Protein AF-A0A2S8SNR6-F1 (afdb_monomer_lite)

Foldseek 3Di:
DVVVVVVVCVPPDDQKKWKWKAAPPDNVPTDIDIGDDDPCQVPPVDQHPVHDDPQWAKDPPVVQVVCCVVPPPFQKIWTAGHDPGRIIMIIGPPNDDPDD

Sequence (100 aa):
MFHNITHQLESYSKPYQMWICLDLEDAGQDAVFFYTPNPQSDLPSHSPFPLQLPDVNWGFSEMEKFLHAWLSPMPLRAGIGKGKDRRIYIHSTAYRHPLK

Secondary structure (DSSP, 8-state):
-HHHHHHHGGGSPSP-EEEEEEESS-GGG-EEEEE---TTTTSTTS--SS---TTEEE--HHHHHHHHHHHTTS-EEEEEE-TT--EEEEEEGGG-----

Organism: NCBI:txid1960156

pLDDT: mean 81.94, std 11.83, range [31.86, 94.81]

Radius of gyration: 14.05 Å; chains: 1; bounding box: 31×31×36 Å

Structure (mmCIF, N/CA/C/O backbone):
data_AF-A0A2S8SNR6-F1
#
_entry.id   AF-A0A2S8SNR6-F1
#
loop_
_atom_site.group_PDB
_atom_site.id
_atom_site.type_symbol
_atom_site.label_atom_id
_atom_site.label_alt_id
_atom_site.label_comp_id
_atom_site.label_asym_id
_atom_site.label_entity_id
_atom_site.label_seq_id
_atom_site.pdbx_PDB_ins_code
_atom_site.Cartn_x
_atom_site.Cartn_y
_atom_site.Cartn_z
_atom_site.occupancy
_atom_site.B_iso_or_equiv
_atom_site.auth_seq_id
_atom_site.auth_comp_id
_atom_site.auth_asym_id
_atom_site.auth_atom_id
_atom_site.pdbx_PDB_model_num
ATOM 1 N N . MET A 1 1 ? -6.736 -13.930 -2.055 1.00 61.88 1 MET A N 1
ATOM 2 C CA . MET A 1 1 ? -5.964 -13.582 -0.838 1.00 61.88 1 MET A CA 1
ATOM 3 C C . MET A 1 1 ? -6.391 -12.234 -0.264 1.00 61.88 1 MET A C 1
ATOM 5 O O . MET A 1 1 ? -6.889 -12.223 0.851 1.00 61.88 1 MET A O 1
ATOM 9 N N . PHE A 1 2 ? -6.291 -11.131 -1.019 1.00 68.69 2 PHE A N 1
ATOM 10 C CA . PHE A 1 2 ? -6.642 -9.783 -0.536 1.00 68.69 2 PHE A CA 1
ATOM 11 C C . PHE A 1 2 ? -8.070 -9.665 0.032 1.00 68.69 2 PHE A C 1
ATOM 13 O O . PHE A 1 2 ? -8.241 -9.199 1.150 1.00 68.69 2 PHE A O 1
ATOM 20 N N . HIS A 1 3 ? -9.073 -10.197 -0.674 1.00 68.50 3 HIS A N 1
ATOM 21 C CA . HIS A 1 3 ? -10.476 -10.187 -0.232 1.00 68.50 3 HIS A CA 1
ATOM 22 C C . HIS A 1 3 ? -10.716 -10.874 1.133 1.00 68.50 3 HIS A C 1
ATOM 24 O O . HIS A 1 3 ? -11.506 -10.411 1.953 1.00 68.50 3 HIS A O 1
ATOM 30 N N . ASN A 1 4 ? -9.990 -11.957 1.424 1.00 76.50 4 ASN A N 1
ATOM 31 C CA . ASN A 1 4 ? -10.131 -12.655 2.705 1.00 76.50 4 ASN A CA 1
ATOM 32 C C . ASN A 1 4 ? -9.493 -11.851 3.842 1.00 76.50 4 ASN A C 1
ATOM 34 O O . ASN A 1 4 ? -10.058 -11.778 4.930 1.00 76.50 4 ASN A O 1
ATOM 38 N N . ILE A 1 5 ? -8.344 -11.216 3.577 1.00 76.88 5 ILE A N 1
ATOM 39 C CA . ILE A 1 5 ? -7.684 -10.320 4.535 1.00 76.88 5 ILE A CA 1
ATOM 40 C C . ILE A 1 5 ? -8.611 -9.145 4.852 1.00 76.88 5 ILE A C 1
ATOM 42 O O . ILE A 1 5 ? -8.802 -8.818 6.017 1.00 76.88 5 ILE A O 1
ATOM 46 N N . THR A 1 6 ? -9.255 -8.552 3.844 1.00 73.06 6 THR A N 1
ATOM 47 C CA . THR A 1 6 ? -10.173 -7.432 4.075 1.00 73.06 6 THR A CA 1
ATOM 48 C C . THR A 1 6 ? -11.361 -7.820 4.950 1.00 73.06 6 THR A C 1
ATOM 50 O O . THR A 1 6 ? -11.695 -7.055 5.845 1.00 73.06 6 THR A O 1
ATOM 53 N N . HIS A 1 7 ? -11.935 -9.017 4.775 1.00 76.44 7 HIS A N 1
ATOM 54 C CA . HIS A 1 7 ? -13.003 -9.514 5.653 1.00 76.44 7 HIS A CA 1
ATOM 55 C C . HIS A 1 7 ? -12.529 -9.776 7.085 1.00 76.44 7 HIS A C 1
ATOM 57 O O . HIS A 1 7 ? -13.210 -9.421 8.041 1.00 76.44 7 HIS A O 1
ATOM 63 N N . GLN A 1 8 ? -11.338 -10.350 7.266 1.00 79.12 8 GLN A N 1
ATOM 64 C CA . GLN A 1 8 ? -10.776 -10.551 8.608 1.00 79.12 8 GLN A CA 1
ATOM 65 C C . GLN A 1 8 ? -10.574 -9.217 9.341 1.00 79.12 8 GLN A C 1
ATOM 67 O O . GLN A 1 8 ? -10.857 -9.101 10.536 1.00 79.12 8 GLN A O 1
ATOM 72 N N . LEU A 1 9 ? -10.160 -8.185 8.607 1.00 76.25 9 LEU A N 1
ATOM 73 C CA . LEU A 1 9 ? -9.935 -6.843 9.134 1.00 76.25 9 LEU A CA 1
ATOM 74 C C . LEU A 1 9 ? -11.225 -6.065 9.436 1.00 76.25 9 LEU A C 1
ATOM 76 O O . LEU A 1 9 ? -11.159 -5.033 10.103 1.00 76.25 9 LEU A O 1
ATOM 80 N N . GLU A 1 10 ? -12.406 -6.538 9.028 1.00 75.56 10 GLU A N 1
ATOM 81 C CA . GLU A 1 10 ? -13.682 -5.936 9.451 1.00 75.56 10 GLU A CA 1
ATOM 82 C C . GLU A 1 10 ? -13.895 -6.054 10.965 1.00 75.56 10 GLU A C 1
ATOM 84 O O . GLU A 1 10 ? -14.543 -5.196 11.560 1.00 75.56 10 GLU A O 1
ATOM 89 N N . SER A 1 11 ? -13.300 -7.073 11.596 1.00 80.56 11 SER A N 1
ATOM 90 C CA . SER A 1 11 ? -13.343 -7.266 13.050 1.00 80.56 11 SER A CA 1
ATOM 91 C C . SER A 1 11 ? -12.320 -6.425 13.826 1.00 80.56 11 SER A C 1
ATOM 93 O O . SER A 1 11 ? -12.402 -6.342 15.051 1.00 80.56 11 SER A O 1
ATOM 95 N N . TYR A 1 12 ? -11.369 -5.782 13.139 1.00 78.12 12 TYR A N 1
ATOM 96 C CA . TYR A 1 12 ? -10.353 -4.945 13.775 1.00 78.12 12 TYR A CA 1
ATOM 97 C C . TYR A 1 12 ? -10.883 -3.548 14.100 1.00 78.12 12 TYR A C 1
ATOM 99 O O . TYR A 1 12 ? -11.576 -2.910 13.303 1.00 78.12 12 TYR A O 1
ATOM 107 N N . SER A 1 13 ? -10.472 -3.034 15.261 1.00 78.12 13 SER A N 1
ATOM 108 C CA . SER A 1 13 ? -10.761 -1.665 15.677 1.00 78.12 13 SER A CA 1
ATOM 109 C C . SER A 1 13 ? -10.174 -0.667 14.680 1.00 78.12 13 SER A C 1
ATOM 111 O O . SER A 1 13 ? -8.962 -0.595 14.482 1.00 78.12 13 SER A O 1
ATOM 113 N N . LYS A 1 14 ? -11.050 0.120 14.054 1.00 77.00 14 LYS A N 1
ATOM 114 C CA . LYS A 1 14 ? -10.662 1.269 13.230 1.00 77.00 14 LYS A CA 1
ATOM 115 C C . LYS A 1 14 ? -10.109 2.386 14.132 1.00 77.00 14 LYS A C 1
ATOM 117 O O . LYS A 1 14 ? -10.569 2.511 15.269 1.00 77.00 14 LYS A O 1
ATOM 122 N N . PRO A 1 15 ? -9.184 3.228 13.638 1.00 82.25 15 PRO A N 1
ATOM 123 C CA . PRO A 1 15 ? -8.735 3.356 12.247 1.00 82.25 15 PRO A CA 1
ATOM 124 C C . PRO A 1 15 ? -7.550 2.439 11.902 1.00 82.25 15 PRO A C 1
ATOM 126 O O . PRO A 1 15 ? -6.734 2.117 12.755 1.00 82.25 15 PRO A O 1
ATOM 129 N N . TYR A 1 16 ? -7.426 2.065 10.629 1.00 82.06 16 TYR A N 1
ATOM 130 C CA . TYR A 1 16 ? -6.251 1.394 10.065 1.00 82.06 16 TYR A CA 1
ATOM 131 C C . TYR A 1 16 ? -6.115 1.751 8.581 1.00 82.06 16 TYR A C 1
ATOM 133 O O . TYR A 1 16 ? -7.088 2.145 7.943 1.00 82.06 16 TYR A O 1
ATOM 141 N N . GLN A 1 17 ? -4.921 1.605 8.013 1.00 84.25 17 GLN A N 1
ATOM 142 C CA . GLN A 1 17 ? -4.683 1.728 6.577 1.00 84.25 17 GLN A CA 1
ATOM 143 C C . GLN A 1 17 ? -4.274 0.389 5.984 1.00 84.25 17 GLN A C 1
ATOM 145 O O . GLN A 1 17 ? -3.612 -0.425 6.628 1.00 84.25 17 GLN A O 1
ATOM 150 N N . MET A 1 18 ? -4.641 0.196 4.721 1.00 84.81 18 MET A N 1
ATOM 151 C CA . MET A 1 18 ? -4.207 -0.940 3.927 1.00 84.81 18 MET A CA 1
ATOM 152 C C . MET A 1 18 ? -3.589 -0.463 2.627 1.00 84.81 18 MET A C 1
ATOM 154 O O . MET A 1 18 ? -4.151 0.409 1.954 1.00 84.81 18 MET A O 1
ATOM 158 N N . TRP A 1 19 ? -2.475 -1.091 2.268 1.00 87.56 19 TRP A N 1
ATOM 159 C CA . TRP A 1 19 ? -1.785 -0.844 1.013 1.00 87.56 19 TRP A CA 1
ATOM 160 C C . TRP A 1 19 ? -1.479 -2.160 0.313 1.00 87.56 19 TRP A C 1
ATOM 162 O O . TRP A 1 19 ? -1.161 -3.150 0.967 1.00 87.56 19 TRP A O 1
ATOM 172 N N . ILE A 1 20 ? -1.536 -2.161 -1.010 1.00 89.44 20 ILE A N 1
ATOM 173 C CA . ILE A 1 20 ? -0.871 -3.164 -1.837 1.00 89.44 20 ILE A CA 1
ATOM 174 C C . ILE A 1 20 ? 0.305 -2.454 -2.489 1.00 89.44 20 ILE A C 1
ATOM 176 O O . ILE A 1 20 ? 0.137 -1.372 -3.051 1.00 89.44 20 ILE A O 1
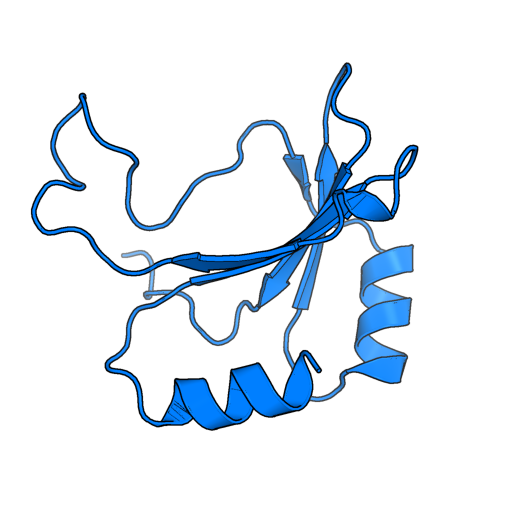ATOM 180 N N . CYS A 1 21 ? 1.480 -3.047 -2.390 1.00 92.25 21 CYS A N 1
ATOM 181 C CA . CYS A 1 21 ? 2.654 -2.644 -3.134 1.00 92.25 21 CYS A CA 1
ATOM 182 C C . CYS A 1 21 ? 2.932 -3.724 -4.170 1.00 92.25 21 CYS A C 1
ATOM 184 O O . CYS A 1 21 ? 3.041 -4.892 -3.803 1.00 92.25 21 CYS A O 1
ATOM 186 N N . LEU A 1 22 ? 3.021 -3.323 -5.432 1.00 93.00 22 LEU A N 1
ATOM 187 C CA . LEU A 1 22 ? 3.433 -4.186 -6.530 1.00 93.00 22 LEU A CA 1
ATOM 188 C C . LEU A 1 22 ? 4.774 -3.682 -7.039 1.00 93.00 22 LEU A C 1
ATOM 190 O O . LEU A 1 22 ? 4.878 -2.510 -7.411 1.00 93.00 22 LEU A O 1
ATOM 194 N N . ASP A 1 23 ? 5.787 -4.530 -7.032 1.00 94.50 23 ASP A N 1
ATOM 195 C CA . ASP A 1 23 ? 7.097 -4.187 -7.566 1.00 94.50 23 ASP A CA 1
ATOM 196 C C . ASP A 1 23 ? 7.149 -4.553 -9.052 1.00 94.50 23 ASP A C 1
ATOM 198 O O . ASP A 1 23 ? 6.773 -5.649 -9.465 1.00 94.50 23 ASP A O 1
ATOM 202 N N . LEU A 1 24 ? 7.545 -3.596 -9.889 1.00 92.06 24 LEU A N 1
ATOM 203 C CA . LEU A 1 24 ? 7.525 -3.775 -11.339 1.00 92.06 24 LEU A CA 1
ATOM 204 C C . LEU A 1 24 ? 8.670 -4.659 -11.844 1.00 92.06 24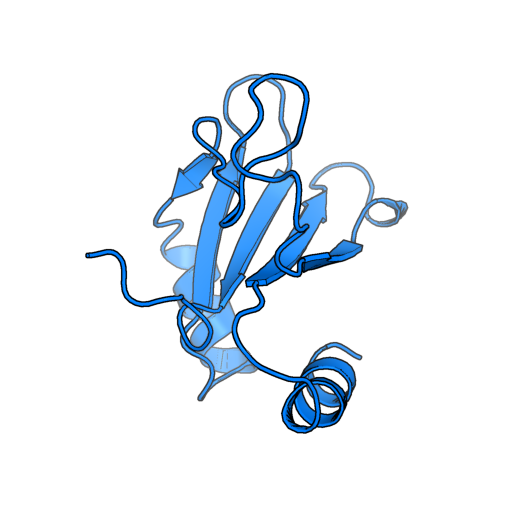 LEU A C 1
ATOM 206 O O . LEU A 1 24 ? 8.630 -5.075 -13.003 1.00 92.06 24 LEU A O 1
ATOM 210 N N . GLU A 1 25 ? 9.686 -4.917 -11.019 1.00 94.75 25 GLU A N 1
ATOM 211 C CA . GLU A 1 25 ? 10.884 -5.666 -11.406 1.00 94.75 25 GLU A CA 1
ATOM 212 C C . GLU A 1 25 ? 10.990 -7.019 -10.688 1.00 94.75 25 GLU A C 1
ATOM 214 O O . GLU A 1 25 ? 11.502 -7.973 -11.276 1.00 94.75 25 GLU A O 1
ATOM 219 N N . ASP A 1 26 ? 10.473 -7.135 -9.462 1.00 93.50 26 ASP A N 1
ATOM 220 C CA . ASP A 1 26 ? 10.495 -8.380 -8.687 1.00 93.50 26 ASP A CA 1
ATOM 221 C C . ASP A 1 26 ? 9.153 -8.658 -7.995 1.00 93.50 26 ASP A C 1
ATOM 223 O O . ASP A 1 26 ? 8.899 -8.195 -6.886 1.00 93.50 26 ASP A O 1
ATOM 227 N N . ALA A 1 27 ? 8.328 -9.515 -8.602 1.00 91.19 27 ALA A N 1
ATOM 228 C CA . ALA A 1 27 ? 7.048 -9.939 -8.024 1.00 91.19 27 ALA A CA 1
ATOM 229 C C . ALA A 1 27 ? 7.188 -10.635 -6.653 1.00 91.19 27 ALA A C 1
ATOM 231 O O . ALA A 1 27 ? 6.213 -10.745 -5.911 1.00 91.19 27 ALA A O 1
ATOM 232 N N . GLY A 1 28 ? 8.386 -11.102 -6.279 1.00 93.50 28 GLY A N 1
ATOM 233 C CA . GLY A 1 28 ? 8.669 -11.595 -4.931 1.00 93.50 28 GLY A CA 1
ATOM 234 C C . GLY A 1 28 ? 8.599 -10.508 -3.851 1.00 93.50 28 GLY A C 1
ATOM 235 O O . GLY A 1 28 ? 8.462 -10.840 -2.673 1.00 93.50 28 GLY A O 1
ATOM 236 N N . GLN A 1 29 ? 8.658 -9.229 -4.236 1.00 93.19 29 GLN A N 1
ATOM 237 C CA . GLN A 1 29 ? 8.493 -8.071 -3.350 1.00 93.19 29 GLN A CA 1
ATOM 238 C C . GLN A 1 29 ? 7.043 -7.575 -3.265 1.00 93.19 29 GLN A C 1
ATOM 240 O O . GLN A 1 29 ? 6.773 -6.626 -2.521 1.00 93.19 29 GLN A O 1
ATOM 245 N N . ASP A 1 30 ? 6.109 -8.189 -3.996 1.00 92.88 30 ASP A N 1
ATOM 246 C CA . ASP A 1 30 ? 4.698 -7.836 -3.904 1.00 92.88 30 ASP A CA 1
ATOM 247 C C . ASP A 1 30 ? 4.192 -8.090 -2.483 1.00 92.88 30 ASP A C 1
ATOM 249 O O . ASP A 1 30 ? 4.322 -9.182 -1.921 1.00 92.88 30 ASP A O 1
ATOM 253 N N . ALA A 1 31 ? 3.589 -7.067 -1.882 1.00 91.38 31 ALA A N 1
ATOM 254 C CA . ALA A 1 31 ? 3.224 -7.107 -0.476 1.00 91.38 31 ALA A CA 1
ATOM 255 C C . ALA A 1 31 ? 1.906 -6.390 -0.197 1.00 91.38 31 ALA A C 1
ATOM 257 O O . ALA A 1 31 ? 1.577 -5.357 -0.781 1.00 91.38 31 ALA A O 1
ATOM 258 N N . VAL A 1 32 ? 1.161 -6.931 0.767 1.00 88.06 32 VAL A N 1
ATOM 259 C CA . VAL A 1 32 ? -0.002 -6.272 1.361 1.00 88.06 32 VAL A CA 1
ATOM 260 C C . VAL A 1 32 ? 0.397 -5.776 2.743 1.00 88.06 32 VAL A C 1
ATOM 262 O O . VAL A 1 32 ? 0.778 -6.564 3.605 1.00 88.06 32 VAL A O 1
ATOM 265 N N . PHE A 1 33 ? 0.285 -4.471 2.961 1.00 87.06 33 PHE A N 1
ATOM 266 C CA . PHE A 1 33 ? 0.586 -3.832 4.234 1.00 87.06 33 PHE A CA 1
ATOM 267 C C . PHE A 1 33 ? -0.698 -3.528 4.992 1.00 87.06 33 PHE A C 1
ATOM 269 O O . PHE A 1 33 ? -1.645 -2.965 4.438 1.00 87.06 33 PHE A O 1
ATOM 276 N N . PHE A 1 34 ? -0.688 -3.849 6.281 1.00 85.75 34 PHE A N 1
ATOM 277 C CA . PHE A 1 34 ? -1.692 -3.437 7.250 1.00 85.75 34 PHE A CA 1
ATOM 278 C C . PHE A 1 34 ? -1.026 -2.520 8.272 1.00 85.75 34 PHE A C 1
ATOM 280 O O . PHE A 1 34 ? -0.021 -2.889 8.877 1.00 85.75 34 PHE A O 1
ATOM 287 N N . TYR A 1 35 ? -1.558 -1.312 8.429 1.00 84.94 35 TYR A N 1
ATOM 288 C CA . TYR A 1 35 ? -0.950 -0.273 9.248 1.00 84.94 35 TYR A CA 1
ATOM 289 C C . TYR A 1 35 ? -1.962 0.257 10.260 1.00 84.94 35 TYR A C 1
ATOM 291 O O . TYR A 1 35 ? -3.047 0.695 9.882 1.00 84.94 35 TYR A O 1
ATOM 299 N N . THR A 1 36 ? -1.618 0.215 11.544 1.00 84.44 36 THR A N 1
ATOM 300 C CA . THR A 1 36 ? -2.462 0.678 12.657 1.00 84.44 36 THR A CA 1
ATOM 301 C C . THR A 1 36 ? -1.825 1.879 13.352 1.00 84.44 36 THR A C 1
ATOM 303 O O . THR A 1 36 ? -0.601 2.025 13.295 1.00 84.44 36 THR A O 1
ATOM 306 N N . PRO A 1 37 ? -2.610 2.716 14.056 1.00 82.44 37 PRO A N 1
ATOM 307 C CA . PRO A 1 37 ? -2.063 3.747 14.922 1.00 82.44 37 PRO A CA 1
ATOM 308 C C . PRO A 1 37 ? -1.085 3.137 15.923 1.00 82.44 37 PRO A C 1
ATOM 310 O O . PRO A 1 37 ? -1.404 2.169 16.615 1.00 82.44 37 PRO A O 1
ATOM 313 N N . ASN A 1 38 ? 0.105 3.716 15.999 1.00 78.44 38 ASN A N 1
ATOM 314 C CA . ASN A 1 38 ? 1.055 3.450 17.068 1.00 78.44 38 ASN A CA 1
ATOM 315 C C . ASN A 1 38 ? 0.899 4.574 18.107 1.00 78.44 38 ASN A C 1
ATOM 317 O O . ASN A 1 38 ? 0.924 5.730 17.697 1.00 78.44 38 ASN A O 1
ATOM 321 N N . PRO A 1 39 ? 0.796 4.296 19.421 1.00 79.44 39 PRO A N 1
ATOM 322 C CA . PRO A 1 39 ? 0.758 5.332 20.462 1.00 79.44 39 PRO A CA 1
ATOM 323 C C . PRO A 1 39 ? 1.878 6.382 20.388 1.00 79.44 39 PRO A C 1
ATOM 325 O O . PRO A 1 39 ? 1.740 7.471 20.931 1.00 79.44 39 PRO A O 1
ATOM 328 N N . GLN A 1 40 ? 2.995 6.054 19.737 1.00 80.88 40 GLN A N 1
ATOM 329 C CA . GLN A 1 40 ? 4.144 6.941 19.559 1.00 80.88 40 GLN A CA 1
ATOM 330 C C . GLN A 1 40 ? 4.175 7.648 18.193 1.00 80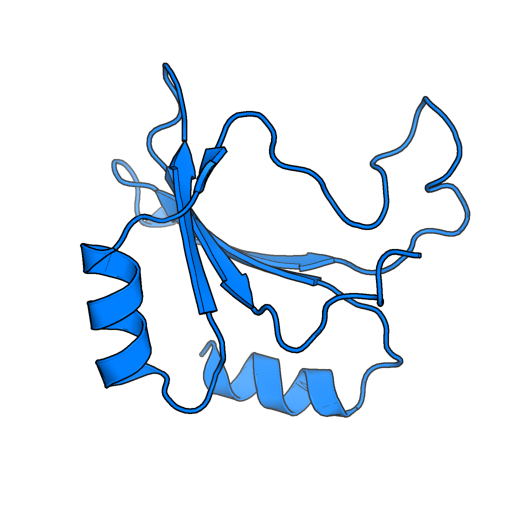.88 40 GLN A C 1
ATOM 332 O O . GLN A 1 40 ? 5.183 8.268 17.869 1.00 80.88 40 GLN A O 1
ATOM 337 N N . SER A 1 41 ? 3.113 7.568 17.379 1.00 77.06 41 SER A N 1
ATOM 338 C CA . SER A 1 41 ? 3.085 8.107 16.006 1.00 77.06 41 SER A CA 1
ATOM 339 C C . SER A 1 41 ? 3.297 9.616 15.908 1.00 77.06 41 SER A C 1
ATOM 341 O O . SER A 1 41 ? 3.678 10.103 14.848 1.00 77.06 41 SER A O 1
ATOM 343 N N . ASP A 1 42 ? 3.053 10.342 16.997 1.00 76.75 42 ASP A N 1
ATOM 344 C CA . ASP A 1 42 ? 3.198 11.799 17.050 1.00 76.75 42 ASP A CA 1
ATOM 345 C C . ASP A 1 42 ? 4.644 12.232 17.352 1.00 76.75 42 ASP A C 1
ATOM 347 O O . ASP A 1 42 ? 4.974 13.417 17.290 1.00 76.75 42 ASP A O 1
ATOM 351 N N . LEU A 1 43 ? 5.525 11.282 17.687 1.00 80.06 43 LEU A N 1
ATOM 352 C CA . LEU A 1 43 ? 6.931 11.560 17.951 1.00 80.06 43 LEU A CA 1
ATOM 353 C C . LEU A 1 43 ? 7.731 11.603 16.637 1.00 80.06 43 LEU A C 1
ATOM 355 O O . LEU A 1 43 ? 7.607 10.689 15.823 1.00 80.06 43 LEU A O 1
ATOM 359 N N . PRO A 1 44 ? 8.643 12.581 16.454 1.00 77.06 44 PRO A N 1
ATOM 360 C CA . PRO A 1 44 ? 9.410 12.749 15.212 1.00 77.06 44 PRO A CA 1
ATOM 361 C C . PRO A 1 44 ? 10.249 11.532 14.804 1.00 77.06 44 PRO A C 1
ATOM 363 O O . PRO A 1 44 ? 10.582 11.369 13.634 1.00 77.06 44 PRO A O 1
ATOM 366 N N . SER A 1 45 ? 10.612 10.689 15.772 1.00 80.19 45 SER A N 1
ATOM 367 C CA . SER A 1 45 ? 11.430 9.491 15.558 1.00 80.19 45 SER A CA 1
ATOM 368 C C . SER A 1 45 ? 10.623 8.267 15.112 1.00 80.19 45 SER A C 1
ATOM 370 O O . SER A 1 45 ? 11.197 7.190 14.955 1.00 80.19 45 SER A O 1
ATOM 372 N N . HIS A 1 46 ? 9.305 8.396 14.942 1.00 78.00 46 HIS A N 1
ATOM 373 C CA . HIS A 1 46 ? 8.413 7.297 14.591 1.00 78.00 46 HIS A CA 1
ATOM 374 C C . HIS A 1 46 ? 7.655 7.589 13.296 1.00 78.00 46 HIS A C 1
ATOM 376 O O . HIS A 1 46 ? 7.422 8.735 12.920 1.00 78.00 46 HIS A O 1
ATOM 382 N N . SER A 1 47 ? 7.270 6.521 12.595 1.00 77.75 47 SER A N 1
ATOM 383 C CA . SER A 1 47 ? 6.457 6.654 11.389 1.00 77.75 47 SER A CA 1
ATOM 384 C C . SER A 1 47 ? 5.076 7.218 11.753 1.00 77.75 47 SER A C 1
ATOM 386 O O . SER A 1 47 ? 4.436 6.687 12.670 1.00 77.75 47 SER A O 1
ATOM 388 N N . PRO A 1 48 ? 4.606 8.261 11.048 1.00 82.88 48 PRO A N 1
ATOM 389 C CA . PRO A 1 48 ? 3.332 8.890 11.345 1.00 82.88 48 PRO A CA 1
ATOM 390 C C . PRO A 1 48 ? 2.176 7.956 10.995 1.00 82.88 48 PRO A C 1
ATOM 392 O O . PRO A 1 48 ? 2.253 7.177 10.042 1.00 82.88 48 PRO A O 1
ATOM 395 N N . PHE A 1 49 ? 1.075 8.087 11.732 1.00 82.81 49 PHE A N 1
ATOM 396 C CA . PHE A 1 49 ? -0.210 7.513 11.358 1.00 82.81 49 PHE A CA 1
ATOM 397 C C . PHE A 1 49 ? -1.206 8.652 11.077 1.00 82.81 49 PHE A C 1
ATOM 399 O O . PHE A 1 49 ? -1.437 9.472 11.963 1.00 82.81 49 PHE A O 1
ATOM 406 N N . PRO A 1 50 ? -1.831 8.716 9.886 1.00 83.56 50 PRO A N 1
ATOM 407 C CA . PRO A 1 50 ? -1.669 7.807 8.751 1.00 83.56 50 PRO A CA 1
ATOM 408 C C . PRO A 1 50 ? -0.289 7.914 8.079 1.00 83.56 50 PRO A C 1
ATOM 410 O O . PRO A 1 50 ? 0.307 8.990 8.033 1.00 83.56 50 PRO A O 1
ATOM 413 N N . LEU A 1 51 ? 0.179 6.805 7.498 1.00 85.38 51 LEU A N 1
ATOM 414 C CA . LEU A 1 51 ? 1.365 6.763 6.649 1.00 85.38 51 LEU A CA 1
ATOM 415 C C . LEU A 1 51 ? 1.175 7.708 5.461 1.00 85.38 51 LEU A C 1
ATOM 417 O O . LEU A 1 51 ? 0.160 7.652 4.754 1.00 85.38 51 LEU A O 1
ATOM 421 N N . GLN A 1 52 ? 2.184 8.542 5.229 1.00 84.69 52 GLN A N 1
ATOM 422 C CA . GLN A 1 52 ? 2.257 9.440 4.087 1.00 84.69 52 GLN A CA 1
ATOM 423 C C . GLN A 1 52 ? 3.328 8.944 3.119 1.00 84.69 52 GLN A C 1
ATOM 425 O O . GLN A 1 52 ? 4.435 8.605 3.526 1.00 84.69 52 GLN A O 1
ATOM 430 N N . LEU A 1 53 ? 2.994 8.931 1.830 1.00 87.50 53 LEU A N 1
ATOM 431 C CA . LEU A 1 53 ? 3.894 8.533 0.749 1.00 87.50 53 LEU A CA 1
ATOM 432 C C . LEU A 1 53 ? 4.060 9.723 -0.214 1.00 87.50 53 LEU A C 1
ATOM 434 O O . LEU A 1 53 ? 3.403 9.767 -1.259 1.00 87.50 53 LEU A O 1
ATOM 438 N N . PRO A 1 54 ? 4.866 10.739 0.158 1.00 88.69 54 PRO A N 1
ATOM 439 C CA . PRO A 1 54 ? 5.058 11.947 -0.652 1.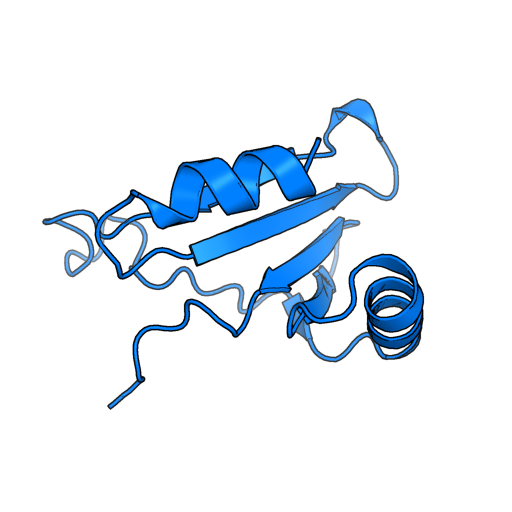00 88.69 54 PRO A CA 1
ATOM 440 C C . PRO A 1 54 ? 5.771 11.653 -1.979 1.00 88.69 54 PRO A C 1
ATOM 442 O O . PRO A 1 54 ? 5.596 12.376 -2.968 1.00 88.69 54 PRO A O 1
ATOM 445 N N . ASP A 1 55 ? 6.522 10.555 -2.021 1.00 91.38 55 ASP A N 1
ATOM 446 C CA . ASP A 1 55 ? 7.259 10.098 -3.195 1.00 91.38 55 ASP A CA 1
ATOM 447 C C . ASP A 1 55 ? 6.420 9.242 -4.149 1.00 91.38 55 ASP A C 1
ATOM 449 O O . ASP A 1 55 ? 6.951 8.658 -5.085 1.00 91.38 55 ASP A O 1
ATOM 453 N N . VAL A 1 56 ? 5.097 9.208 -3.964 1.00 92.56 56 VAL A N 1
ATOM 454 C CA . VAL A 1 56 ? 4.168 8.521 -4.865 1.00 92.56 56 VAL A CA 1
ATOM 455 C C . VAL A 1 56 ? 3.356 9.535 -5.664 1.00 92.56 56 VAL A C 1
ATOM 457 O O . VAL A 1 56 ? 2.722 10.442 -5.118 1.00 92.56 56 VAL A O 1
ATOM 460 N N . ASN A 1 57 ? 3.351 9.369 -6.985 1.00 92.75 57 ASN A N 1
ATOM 461 C CA . ASN A 1 57 ? 2.460 10.076 -7.897 1.00 92.75 57 ASN A CA 1
ATOM 462 C C . ASN A 1 57 ? 1.102 9.375 -7.924 1.00 92.75 57 ASN A C 1
ATOM 464 O O . ASN A 1 57 ? 0.921 8.366 -8.604 1.00 92.75 57 ASN A O 1
ATOM 468 N N . TRP A 1 58 ? 0.156 9.906 -7.155 1.00 91.62 58 TRP A N 1
ATOM 469 C CA . TRP A 1 58 ? -1.201 9.375 -7.053 1.00 91.62 58 TRP A CA 1
ATOM 470 C C . TRP A 1 58 ? -2.086 9.718 -8.254 1.00 91.62 58 TRP A C 1
ATOM 472 O O . TRP A 1 58 ? -1.932 10.778 -8.855 1.00 91.62 58 TRP A O 1
ATOM 482 N N . GLY A 1 59 ? -3.103 8.888 -8.503 1.00 89.00 59 GLY A N 1
ATOM 483 C CA . GLY A 1 59 ? -4.050 9.059 -9.607 1.00 89.00 59 GLY A CA 1
ATOM 484 C C . GLY A 1 59 ? -3.625 8.301 -10.861 1.00 89.00 59 GLY A C 1
ATOM 485 O O . GLY A 1 59 ? -3.781 8.809 -11.970 1.00 89.00 59 GLY A O 1
ATOM 486 N N . PHE A 1 60 ? -3.051 7.105 -10.692 1.00 88.56 60 PHE A N 1
ATOM 487 C CA . PHE A 1 60 ? -2.688 6.247 -11.816 1.00 88.56 60 PHE A CA 1
ATOM 488 C C . PHE A 1 60 ? -3.953 5.626 -12.430 1.00 88.56 60 PHE A C 1
ATOM 490 O O . PHE A 1 60 ? -4.378 4.527 -12.068 1.00 88.56 60 PHE A O 1
ATOM 497 N N . SER A 1 61 ? -4.573 6.376 -13.341 1.00 85.38 61 SER A N 1
ATOM 498 C CA . SER A 1 61 ? -5.957 6.174 -13.780 1.00 85.38 61 SER A CA 1
ATOM 499 C C . SER A 1 61 ? -6.231 4.817 -14.433 1.00 85.38 61 SER A C 1
ATOM 501 O O . SER A 1 61 ? -7.307 4.248 -14.264 1.00 85.38 61 SER A O 1
ATOM 503 N N . GLU A 1 62 ? -5.268 4.278 -15.174 1.00 86.88 62 GLU A N 1
ATOM 504 C CA . GLU A 1 62 ? -5.353 2.994 -15.861 1.00 86.88 62 GLU A CA 1
ATOM 505 C C . GLU A 1 62 ? -5.418 1.852 -14.851 1.00 86.88 62 GLU A C 1
ATOM 507 O O . GLU A 1 62 ? -6.280 0.978 -14.952 1.00 86.88 62 GLU A O 1
ATOM 512 N N . MET A 1 63 ? -4.554 1.907 -13.835 1.00 87.81 63 MET A N 1
ATOM 513 C CA . MET A 1 63 ? -4.553 0.938 -12.747 1.00 87.81 63 MET A CA 1
ATOM 514 C C . MET A 1 63 ? -5.817 1.069 -11.896 1.00 87.81 63 MET A C 1
ATOM 516 O O . MET A 1 63 ? -6.435 0.063 -11.570 1.00 87.81 63 MET A O 1
ATOM 520 N N . GLU A 1 64 ? -6.261 2.286 -11.580 1.00 87.56 64 GLU A N 1
ATOM 521 C CA . GLU A 1 64 ? -7.514 2.498 -10.843 1.00 87.56 64 GLU A CA 1
ATOM 522 C C . GLU A 1 64 ? -8.713 1.900 -11.587 1.00 87.56 64 GLU A C 1
ATOM 524 O O . GLU A 1 64 ? -9.486 1.151 -10.994 1.00 87.56 64 GLU A O 1
ATOM 529 N N . LYS A 1 65 ? -8.840 2.142 -12.899 1.00 86.94 65 LYS A N 1
ATOM 530 C CA . LYS A 1 65 ? -9.893 1.537 -13.736 1.00 86.94 65 LYS A CA 1
ATOM 531 C C . LYS A 1 65 ? -9.834 0.013 -13.716 1.00 86.94 65 LYS A C 1
ATOM 533 O O . LYS A 1 65 ? -10.874 -0.628 -13.570 1.00 86.94 65 LYS A O 1
ATOM 538 N N . PHE A 1 66 ? -8.636 -0.560 -13.851 1.00 86.94 66 PHE A N 1
ATOM 539 C CA . PHE A 1 66 ? -8.439 -2.003 -13.755 1.00 86.94 66 PHE A CA 1
ATOM 540 C C . PHE A 1 66 ? -8.902 -2.518 -12.388 1.00 86.94 66 PHE A C 1
ATOM 542 O O . PHE A 1 66 ? -9.780 -3.369 -12.310 1.00 86.94 66 PHE A O 1
ATOM 549 N N . LEU A 1 67 ? -8.407 -1.948 -11.295 1.00 84.31 67 LEU A N 1
ATOM 550 C CA . LEU A 1 67 ? -8.769 -2.372 -9.945 1.00 84.31 67 LEU A CA 1
ATOM 551 C C . LEU A 1 67 ? -10.264 -2.223 -9.671 1.00 84.31 67 LEU A C 1
ATOM 553 O O . LEU A 1 67 ? -10.852 -3.113 -9.071 1.00 84.31 67 LEU A O 1
ATOM 557 N N . HIS A 1 68 ? -10.907 -1.156 -10.145 1.00 82.81 68 HIS A N 1
ATOM 558 C CA . HIS A 1 68 ? -12.354 -1.001 -10.022 1.00 82.81 68 HIS A CA 1
ATOM 559 C C . HIS A 1 68 ? -13.122 -2.108 -10.749 1.00 82.81 68 HIS A C 1
ATOM 561 O O . HIS A 1 68 ? -14.113 -2.592 -10.215 1.00 82.81 68 HIS A O 1
ATOM 567 N N . ALA A 1 69 ? -12.668 -2.559 -11.919 1.00 83.69 69 ALA A N 1
ATOM 568 C CA . ALA A 1 69 ? -13.323 -3.660 -12.623 1.00 83.69 69 ALA A CA 1
ATOM 569 C C . ALA A 1 69 ? -13.224 -4.996 -11.860 1.00 83.69 69 ALA A C 1
ATOM 571 O O . ALA A 1 69 ? -14.158 -5.792 -11.905 1.00 83.69 69 ALA A O 1
ATOM 572 N N . TRP A 1 70 ? -12.120 -5.232 -11.143 1.00 78.31 70 TRP A N 1
ATOM 573 C CA . TRP A 1 70 ? -11.835 -6.518 -10.490 1.00 78.31 70 TRP A CA 1
ATOM 574 C C . TRP A 1 70 ? -12.156 -6.562 -8.988 1.00 78.31 70 TRP A C 1
ATOM 576 O O . TRP A 1 70 ? -12.393 -7.638 -8.446 1.00 78.31 70 TRP A O 1
ATOM 586 N N . LEU A 1 71 ? -12.146 -5.417 -8.304 1.00 76.19 71 LEU A N 1
ATOM 587 C CA . LEU A 1 71 ? -12.243 -5.297 -6.843 1.00 76.19 71 LEU A CA 1
ATOM 588 C C . LEU A 1 71 ? -13.400 -4.385 -6.387 1.00 76.19 71 LEU A C 1
ATOM 590 O O . LEU A 1 71 ? -13.476 -4.036 -5.206 1.00 76.19 71 LEU A O 1
ATOM 594 N N . SER A 1 72 ? -14.315 -3.998 -7.287 1.00 70.19 72 SER A N 1
ATOM 595 C CA . SER A 1 72 ? -15.569 -3.323 -6.910 1.00 70.19 72 SER A CA 1
ATOM 596 C C . SER A 1 72 ? -16.348 -4.190 -5.906 1.00 70.19 72 SER A C 1
ATOM 598 O O . SER A 1 72 ? -16.520 -5.384 -6.161 1.00 70.19 72 SER A O 1
ATOM 600 N N . PRO A 1 73 ? -16.802 -3.642 -4.760 1.00 72.44 73 PRO A N 1
ATOM 601 C CA . PRO A 1 73 ? -17.072 -2.221 -4.505 1.00 72.44 73 PRO A CA 1
ATOM 602 C C . PRO A 1 73 ? -15.992 -1.449 -3.717 1.00 72.44 73 PRO A C 1
ATOM 604 O O . PRO A 1 73 ? -16.291 -0.391 -3.164 1.00 72.44 73 PRO A O 1
ATOM 607 N N . MET A 1 74 ? -14.746 -1.928 -3.616 1.00 75.00 74 MET A N 1
ATOM 608 C CA . MET A 1 74 ? -13.736 -1.240 -2.799 1.00 75.00 74 MET A CA 1
ATOM 609 C C . MET A 1 74 ? -13.291 0.098 -3.420 1.00 75.00 74 MET A C 1
ATOM 611 O O . MET A 1 74 ? -12.859 0.124 -4.575 1.00 75.00 74 MET A O 1
ATOM 615 N N . PRO A 1 75 ? -13.337 1.218 -2.671 1.00 78.88 75 PRO A N 1
ATOM 616 C CA . PRO A 1 75 ? -12.847 2.496 -3.161 1.00 78.88 75 PRO A CA 1
ATOM 617 C C . PRO A 1 75 ? -11.316 2.507 -3.055 1.00 78.88 75 PRO A C 1
ATOM 619 O O . PRO A 1 75 ? -10.735 2.731 -1.992 1.00 78.88 75 PRO A O 1
ATOM 622 N N . LEU A 1 76 ? -10.656 2.196 -4.167 1.00 84.38 76 LEU A N 1
ATOM 623 C CA . LEU A 1 76 ? -9.204 2.087 -4.270 1.00 84.38 76 LEU A CA 1
ATOM 624 C C . LEU A 1 76 ? -8.625 3.302 -4.999 1.00 84.38 76 LEU A C 1
ATOM 626 O O . LEU A 1 76 ? -9.259 3.872 -5.880 1.00 84.38 76 LEU A O 1
ATOM 630 N N . ARG A 1 77 ? -7.405 3.688 -4.629 1.00 90.00 77 ARG A N 1
ATOM 631 C CA . ARG A 1 77 ? -6.597 4.690 -5.330 1.00 90.00 77 ARG A CA 1
ATOM 632 C C . ARG A 1 77 ? -5.238 4.091 -5.642 1.00 90.00 77 ARG A C 1
ATOM 634 O O . ARG A 1 77 ? -4.665 3.450 -4.763 1.00 90.00 77 ARG A O 1
ATOM 641 N N . ALA A 1 78 ? -4.715 4.324 -6.837 1.00 92.81 78 ALA A N 1
ATOM 642 C CA . ALA A 1 78 ? -3.403 3.835 -7.234 1.00 92.81 78 ALA A CA 1
ATOM 643 C C . ALA A 1 78 ? -2.428 4.992 -7.472 1.00 92.81 78 ALA A C 1
ATOM 645 O O . ALA A 1 78 ? -2.807 6.110 -7.836 1.00 92.81 78 ALA A O 1
ATOM 646 N N . GLY A 1 79 ? -1.151 4.723 -7.262 1.00 94.38 79 GLY A N 1
ATOM 647 C CA . GLY A 1 79 ? -0.066 5.640 -7.554 1.00 94.38 79 GLY A CA 1
ATOM 648 C C . GLY A 1 79 ? 1.200 4.889 -7.926 1.00 94.38 79 GLY A C 1
ATOM 649 O O . GLY A 1 79 ? 1.324 3.697 -7.661 1.00 94.38 79 GLY A O 1
ATOM 650 N N . ILE A 1 80 ? 2.132 5.596 -8.551 1.00 94.62 80 ILE A N 1
ATOM 651 C CA . ILE A 1 80 ? 3.432 5.058 -8.955 1.00 94.62 80 ILE A CA 1
ATOM 652 C C . ILE A 1 80 ? 4.555 5.787 -8.217 1.00 94.62 80 ILE A C 1
ATOM 654 O O . ILE A 1 80 ? 4.489 7.009 -8.038 1.00 94.62 80 ILE A O 1
ATOM 658 N N . GLY A 1 81 ? 5.561 5.043 -7.764 1.00 93.50 81 GLY A N 1
ATOM 659 C CA . GLY A 1 81 ? 6.755 5.592 -7.126 1.00 93.50 81 GLY A CA 1
ATOM 660 C C . GLY A 1 81 ? 7.494 6.590 -8.025 1.00 93.50 81 GLY A C 1
ATOM 661 O O . GLY A 1 81 ? 7.496 6.484 -9.254 1.00 93.50 81 GLY A O 1
ATOM 662 N N . LYS A 1 82 ? 8.098 7.612 -7.414 1.00 92.50 82 LYS A N 1
ATOM 663 C CA . LYS A 1 82 ? 8.936 8.607 -8.097 1.00 92.50 82 LYS A CA 1
ATOM 664 C C . LYS A 1 82 ? 10.390 8.144 -8.184 1.00 92.50 82 LYS A C 1
ATOM 666 O O . LYS A 1 82 ? 10.904 7.398 -7.352 1.00 92.50 82 LYS A O 1
ATOM 671 N N . GLY A 1 83 ? 11.107 8.695 -9.162 1.00 89.19 83 GLY A N 1
ATOM 672 C CA . GLY A 1 83 ? 12.553 8.523 -9.281 1.00 89.19 83 GLY A CA 1
ATOM 673 C C . GLY A 1 83 ? 12.945 7.073 -9.562 1.00 89.19 83 GLY A C 1
ATOM 674 O O . GLY A 1 83 ? 12.627 6.544 -10.625 1.00 89.19 83 GLY A O 1
ATOM 675 N N . LYS A 1 84 ? 13.684 6.461 -8.629 1.00 88.75 84 LYS A N 1
ATOM 676 C CA . LYS A 1 84 ? 14.142 5.066 -8.731 1.00 88.75 84 LYS A CA 1
ATOM 677 C C . LYS A 1 84 ? 13.147 4.056 -8.161 1.00 88.75 84 LYS A C 1
ATOM 679 O O . LYS A 1 84 ? 13.381 2.865 -8.311 1.00 88.75 84 LYS A O 1
ATOM 684 N N . ASP A 1 85 ? 12.085 4.510 -7.500 1.00 88.81 85 ASP A N 1
ATOM 685 C CA . ASP A 1 85 ? 11.074 3.611 -6.962 1.00 88.81 85 ASP A CA 1
ATOM 686 C C . ASP A 1 85 ? 10.212 3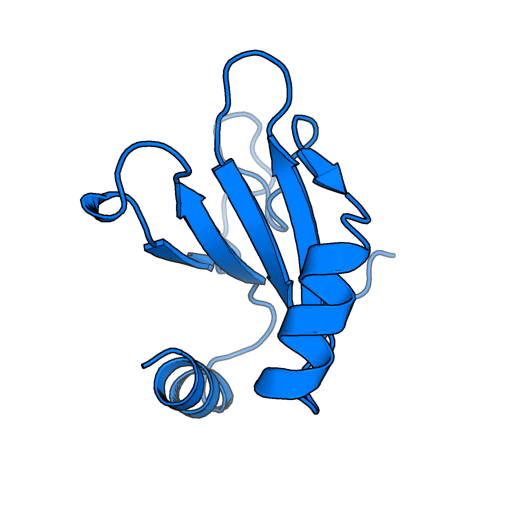.053 -8.101 1.00 88.81 85 ASP A C 1
ATOM 688 O O . ASP A 1 85 ? 9.459 3.780 -8.752 1.00 88.81 85 ASP A O 1
ATOM 692 N N . ARG A 1 86 ? 10.359 1.756 -8.368 1.00 90.69 86 ARG A N 1
ATOM 693 C CA . ARG A 1 86 ? 9.675 1.032 -9.445 1.00 90.69 86 ARG A CA 1
ATOM 694 C C . ARG A 1 86 ? 8.450 0.290 -8.927 1.00 90.69 86 ARG A C 1
ATOM 696 O O . ARG A 1 86 ? 8.197 -0.837 -9.331 1.00 90.69 86 ARG A O 1
ATOM 703 N N . ARG A 1 87 ? 7.688 0.909 -8.028 1.00 94.81 87 ARG A N 1
ATOM 704 C CA . ARG A 1 87 ? 6.525 0.277 -7.398 1.00 94.81 87 ARG A CA 1
ATOM 705 C C . ARG A 1 87 ? 5.222 0.975 -7.735 1.00 94.81 87 ARG A C 1
ATOM 707 O O . ARG A 1 87 ? 5.162 2.197 -7.893 1.00 94.81 87 ARG A O 1
ATOM 714 N N . ILE A 1 88 ? 4.160 0.183 -7.800 1.00 93.56 88 ILE A N 1
ATOM 715 C CA . ILE A 1 88 ? 2.778 0.650 -7.799 1.00 93.56 88 ILE A CA 1
ATOM 716 C C . ILE A 1 88 ? 2.234 0.487 -6.385 1.00 93.56 88 ILE A C 1
ATOM 718 O O . ILE A 1 88 ? 2.278 -0.595 -5.806 1.00 93.56 88 ILE A O 1
ATOM 722 N N . TYR A 1 89 ? 1.667 1.561 -5.856 1.00 93.19 89 TYR A N 1
ATOM 723 C CA . TYR A 1 89 ? 1.018 1.586 -4.556 1.00 93.19 89 TYR A CA 1
ATOM 724 C C . TYR A 1 89 ? -0.485 1.699 -4.747 1.00 93.19 89 TYR A C 1
ATOM 726 O O . TYR A 1 89 ? -0.964 2.586 -5.451 1.00 93.19 89 TYR A O 1
ATOM 734 N N . ILE A 1 90 ? -1.241 0.831 -4.091 1.00 90.38 90 ILE A N 1
ATOM 735 C CA . ILE A 1 90 ? -2.701 0.806 -4.128 1.00 90.38 90 ILE A CA 1
ATOM 736 C C . ILE A 1 90 ? -3.201 0.969 -2.701 1.00 90.38 90 ILE A C 1
ATOM 738 O O . ILE A 1 90 ? -2.781 0.242 -1.810 1.00 90.38 90 ILE A O 1
ATOM 742 N N . HIS A 1 91 ? -4.113 1.904 -2.480 1.00 87.25 91 HIS A N 1
ATOM 743 C CA . HIS A 1 91 ? -4.626 2.264 -1.164 1.00 87.25 91 HIS A CA 1
ATOM 744 C C . HIS A 1 91 ? -6.147 2.213 -1.132 1.00 87.25 91 HIS A C 1
ATOM 746 O O . HIS A 1 91 ? -6.798 2.816 -1.987 1.00 87.25 91 HIS A O 1
ATOM 752 N N . SER A 1 92 ? -6.722 1.597 -0.098 1.00 78.25 92 SER A N 1
ATOM 753 C CA . SER A 1 92 ? -8.165 1.686 0.144 1.00 78.25 92 SER A CA 1
ATOM 754 C C . SER A 1 92 ? -8.528 2.990 0.846 1.00 78.25 92 SER A C 1
ATOM 756 O O . SER A 1 92 ? -8.097 3.259 1.966 1.00 78.25 92 SER A O 1
ATOM 758 N N . THR A 1 93 ? -9.359 3.815 0.215 1.00 72.06 93 THR A N 1
ATOM 759 C CA . THR A 1 93 ? -9.859 5.060 0.813 1.00 72.06 93 THR A CA 1
ATOM 760 C C . THR A 1 93 ? -11.009 4.828 1.796 1.00 72.06 93 THR A C 1
ATOM 762 O O . THR A 1 93 ? -11.337 5.744 2.547 1.00 72.06 93 THR A O 1
ATOM 765 N N . ALA A 1 94 ? -11.555 3.605 1.871 1.00 65.56 94 ALA A N 1
ATOM 766 C CA . ALA A 1 94 ? -12.675 3.240 2.748 1.00 65.56 94 ALA A CA 1
ATOM 767 C C . ALA A 1 94 ? -12.326 3.297 4.245 1.00 65.56 94 ALA A C 1
ATOM 769 O O . ALA A 1 94 ? -13.209 3.423 5.091 1.00 65.56 94 ALA A O 1
ATOM 770 N N . TYR A 1 95 ? -11.036 3.182 4.570 1.00 62.53 95 TYR A N 1
ATOM 771 C CA . TYR A 1 95 ? -10.538 3.086 5.944 1.00 62.53 95 TYR A CA 1
ATOM 772 C C . TYR A 1 95 ? -9.769 4.337 6.386 1.00 62.53 95 TYR A C 1
ATOM 774 O O . TYR A 1 95 ? -9.105 4.330 7.421 1.00 62.53 95 TYR A O 1
ATOM 782 N N . ARG A 1 96 ? -9.864 5.439 5.625 1.00 55.31 96 ARG A N 1
ATOM 783 C CA . ARG A 1 96 ? -9.271 6.713 6.039 1.00 55.31 96 ARG A CA 1
ATOM 784 C C . ARG A 1 96 ? -9.870 7.157 7.372 1.00 55.31 96 ARG A C 1
ATOM 786 O O . ARG A 1 96 ? -11.085 7.276 7.508 1.00 55.31 96 ARG A O 1
ATOM 793 N N . HIS A 1 97 ? -8.998 7.481 8.324 1.00 48.25 97 HIS A N 1
ATOM 794 C CA . HIS A 1 97 ? -9.365 8.403 9.391 1.00 48.25 97 HIS A CA 1
ATOM 795 C C . HIS A 1 97 ? -9.868 9.694 8.720 1.00 48.25 97 HIS A C 1
ATOM 797 O O . HIS A 1 97 ? -9.194 10.161 7.793 1.00 48.25 97 HIS A O 1
ATOM 803 N N . PRO A 1 98 ? -11.016 10.279 9.113 1.00 39.41 98 PRO A N 1
ATOM 804 C CA . PRO A 1 98 ? -11.360 11.617 8.653 1.00 39.41 98 PRO A CA 1
ATOM 805 C C . PRO A 1 98 ? -10.203 12.540 9.039 1.00 39.41 98 PRO A C 1
ATOM 807 O O . PRO A 1 98 ? -9.874 12.659 10.222 1.00 39.41 98 PRO A O 1
ATOM 810 N N . LEU A 1 99 ? -9.533 13.099 8.032 1.00 40.09 99 LEU A N 1
ATOM 811 C CA . LEU A 1 99 ? -8.585 14.185 8.229 1.00 40.09 99 LEU A CA 1
ATOM 812 C C . LEU A 1 99 ? -9.435 15.377 8.678 1.00 40.09 99 LEU A C 1
ATOM 814 O O . LEU A 1 99 ? -10.376 15.744 7.972 1.00 40.09 99 LEU A O 1
ATOM 818 N N . LYS A 1 100 ? -9.175 15.877 9.888 1.00 31.86 100 LYS A N 1
ATOM 819 C CA . LYS A 1 100 ? -9.7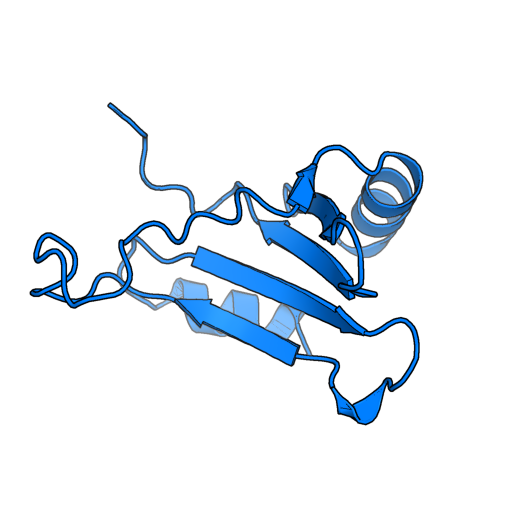15 17.165 10.331 1.00 31.86 100 LYS A CA 1
ATOM 820 C C . LYS A 1 100 ? -9.117 18.289 9.496 1.00 31.86 100 LYS A C 1
ATOM 822 O O . LYS A 1 100 ? -7.931 18.153 9.121 1.00 31.86 100 LYS A O 1
#